Protein AF-A0A0G1K4F0-F1 (afdb_monomer_lite)

Sequence (171 aa):
MEDQVTAPFESAPARSRLIIFGFVTFFSGILVGLIVSVYLPLSFLSKITQPTVFVPPIDDQGNNFLPPEGQTMGIQINTCCSCPRLVSTTLIGQDGWVLYEKGKNYASLLPEECKMADCAPCPPPESDSFVCPSTEWVDCEPGPGTVKLECTDDFLFWAQENCSDFKGAAL

pLDDT: mean 79.91, std 16.82, range [39.69, 97.06]

Foldseek 3Di:
DDDDDDDDDDDPDPVVVVVVVVVVVVVVVVVVVVVCVVVVVVVVVVVVDPPPPCPPPCDPPRDPPCDDPQWAWKFAQADAQTDTDIDGPVCDVPNRIHHDDPPDDSLVSHDPVNNPDPHDPDDQPPCPPADADPAQEAEQPDDPDDGDPCPDPSNQVVNVVPPPSHDGYDD

Organism: NCBI:txid1618387

Structure (mmCIF, N/CA/C/O backbone):
data_AF-A0A0G1K4F0-F1
#
_entry.id   AF-A0A0G1K4F0-F1
#
loop_
_atom_site.group_PDB
_atom_site.id
_atom_site.type_symbol
_atom_site.label_atom_id
_atom_site.label_alt_id
_atom_site.label_comp_id
_atom_site.label_asym_id
_atom_site.label_entity_id
_atom_site.label_seq_id
_atom_site.pdbx_PDB_ins_code
_atom_site.Cartn_x
_atom_site.Cartn_y
_atom_site.Cartn_z
_atom_site.occupancy
_atom_site.B_iso_or_equiv
_atom_site.auth_seq_id
_atom_site.auth_comp_id
_atom_site.auth_asym_id
_atom_site.auth_atom_id
_atom_site.pdbx_PDB_model_num
ATOM 1 N N . MET A 1 1 ? 78.664 40.030 -24.620 1.00 47.59 1 MET A N 1
ATOM 2 C CA . MET A 1 1 ? 78.622 39.669 -26.052 1.00 47.59 1 MET A CA 1
ATOM 3 C C . MET A 1 1 ? 78.540 38.160 -26.079 1.00 47.59 1 MET A C 1
ATOM 5 O O . MET A 1 1 ? 79.555 37.504 -25.907 1.00 47.59 1 MET A O 1
ATOM 9 N N . GLU A 1 2 ? 77.320 37.641 -26.129 1.00 55.75 2 GLU A N 1
ATOM 10 C CA . GLU A 1 2 ? 77.023 36.210 -26.175 1.00 55.75 2 GLU A CA 1
ATOM 11 C C . GLU A 1 2 ? 76.278 35.971 -27.487 1.00 55.75 2 GLU A C 1
ATOM 13 O O . GLU A 1 2 ? 75.142 36.414 -27.658 1.00 55.75 2 GLU A O 1
ATOM 18 N N . ASP A 1 3 ? 76.973 35.352 -28.438 1.00 52.78 3 ASP A N 1
ATOM 19 C CA . ASP A 1 3 ? 76.450 34.994 -29.750 1.00 52.78 3 ASP A CA 1
ATOM 20 C C . ASP A 1 3 ? 75.536 33.767 -29.624 1.00 52.78 3 ASP A C 1
ATOM 22 O O . ASP A 1 3 ? 75.987 32.655 -29.336 1.00 52.78 3 ASP A O 1
ATOM 26 N N . GLN A 1 4 ? 74.232 33.956 -29.844 1.00 61.41 4 GLN A N 1
ATOM 27 C CA . GLN A 1 4 ? 73.286 32.851 -29.987 1.00 61.41 4 GLN A CA 1
ATOM 28 C C . GLN A 1 4 ? 73.404 32.236 -31.384 1.00 61.41 4 GLN A C 1
ATOM 30 O O . GLN A 1 4 ? 72.883 32.750 -32.376 1.00 61.41 4 GLN A O 1
ATOM 35 N N . VAL A 1 5 ? 74.066 31.082 -31.438 1.00 65.62 5 VAL A N 1
ATOM 36 C CA . VAL A 1 5 ? 74.086 30.187 -32.596 1.00 65.62 5 VAL A CA 1
ATOM 37 C C . VAL A 1 5 ? 72.686 29.599 -32.777 1.00 65.62 5 VAL A C 1
ATOM 39 O O . VAL A 1 5 ? 72.278 28.664 -32.090 1.00 65.62 5 VAL A O 1
ATOM 42 N N . THR A 1 6 ? 71.933 30.184 -33.704 1.00 65.38 6 THR A N 1
ATOM 43 C CA . THR A 1 6 ? 70.626 29.682 -34.134 1.00 65.38 6 THR A CA 1
ATOM 44 C C . THR A 1 6 ? 70.856 28.480 -35.047 1.00 65.38 6 THR A C 1
ATOM 46 O O . THR A 1 6 ? 71.308 28.632 -36.181 1.00 65.38 6 THR A O 1
ATOM 49 N N . ALA A 1 7 ? 70.594 27.273 -34.544 1.00 68.44 7 ALA A N 1
ATOM 50 C CA . ALA A 1 7 ? 70.665 26.056 -35.343 1.00 68.44 7 ALA A CA 1
ATOM 51 C C . ALA A 1 7 ? 69.524 26.016 -36.386 1.00 68.44 7 ALA A C 1
ATOM 53 O O . ALA A 1 7 ? 68.400 26.432 -36.084 1.00 68.44 7 ALA A O 1
ATOM 54 N N . PRO A 1 8 ? 69.783 25.515 -37.606 1.00 61.62 8 PRO A N 1
ATOM 55 C CA . PRO A 1 8 ? 68.781 25.423 -38.659 1.00 61.62 8 PRO A CA 1
ATOM 56 C C . PRO A 1 8 ? 67.729 24.363 -38.311 1.00 61.62 8 PRO A C 1
ATOM 58 O O . PRO A 1 8 ? 68.046 23.212 -38.018 1.00 61.62 8 PRO A O 1
ATOM 61 N N . PHE A 1 9 ? 66.459 24.763 -38.355 1.00 59.75 9 PHE A N 1
ATOM 62 C CA . PHE A 1 9 ? 65.318 23.867 -38.192 1.00 59.75 9 PHE A CA 1
ATOM 63 C C . PHE A 1 9 ? 65.223 22.946 -39.417 1.00 59.75 9 PHE A C 1
ATOM 65 O O . PHE A 1 9 ? 64.767 23.349 -40.488 1.00 59.75 9 PHE A O 1
ATOM 72 N N . GLU A 1 10 ? 65.684 21.708 -39.260 1.00 64.06 10 GLU A N 1
ATOM 73 C CA . GLU A 1 10 ? 65.611 20.665 -40.278 1.00 64.06 10 GLU A CA 1
ATOM 74 C C . GLU A 1 10 ? 64.141 20.285 -40.518 1.00 64.06 10 GLU A C 1
ATOM 76 O O . GLU A 1 10 ? 63.450 19.726 -39.661 1.00 64.06 10 GLU A O 1
ATOM 81 N N . SER A 1 11 ? 63.615 20.667 -41.682 1.00 62.09 11 SER A N 1
ATOM 82 C CA . SER A 1 11 ? 62.224 20.430 -42.052 1.00 62.09 11 SER A CA 1
ATOM 83 C C . SER A 1 11 ? 61.983 18.939 -42.299 1.00 62.09 11 SER A C 1
ATOM 85 O O . SER A 1 11 ? 62.365 18.402 -43.339 1.00 62.09 11 SER A O 1
ATOM 87 N N . ALA A 1 12 ? 61.320 18.273 -41.350 1.00 60.91 12 ALA A N 1
ATOM 88 C CA . ALA A 1 12 ? 60.957 16.864 -41.469 1.00 60.91 12 ALA A CA 1
ATOM 89 C C . ALA A 1 12 ? 60.121 16.573 -42.742 1.00 60.91 12 ALA A C 1
ATOM 91 O O . ALA A 1 12 ? 59.247 17.369 -43.109 1.00 60.91 12 ALA A O 1
ATOM 92 N N . PRO A 1 13 ? 60.336 15.414 -43.395 1.00 60.69 13 PRO A N 1
ATOM 93 C CA . PRO A 1 13 ? 59.737 15.077 -44.683 1.00 60.69 13 PRO A CA 1
ATOM 94 C C . PRO A 1 13 ? 58.204 15.004 -44.612 1.00 60.69 13 PRO A C 1
ATOM 96 O O . PRO A 1 13 ? 57.627 14.332 -43.753 1.00 60.69 13 PRO A O 1
ATOM 99 N N . ALA A 1 14 ? 57.535 15.656 -45.572 1.00 60.44 14 ALA A N 1
ATOM 100 C CA . ALA A 1 14 ? 56.077 15.825 -45.650 1.00 60.44 14 ALA A CA 1
ATOM 101 C C . ALA A 1 14 ? 55.264 14.514 -45.557 1.00 60.44 14 ALA A C 1
ATOM 103 O O . ALA A 1 14 ? 54.108 14.524 -45.136 1.00 60.44 14 ALA A O 1
ATOM 104 N N . ARG A 1 15 ? 55.878 13.370 -45.880 1.00 63.16 15 ARG A N 1
ATOM 105 C CA . ARG A 1 15 ? 55.254 12.040 -45.824 1.00 63.16 15 ARG A CA 1
ATOM 106 C C . ARG A 1 15 ? 54.978 11.554 -44.394 1.00 63.16 15 ARG A C 1
ATOM 108 O O . ARG A 1 15 ? 54.030 10.806 -44.188 1.00 63.16 15 ARG A O 1
ATOM 115 N N . SER A 1 16 ? 55.756 12.013 -43.410 1.00 65.56 16 SER A N 1
ATOM 116 C CA . SER A 1 16 ? 55.589 11.629 -41.999 1.00 65.56 16 SER A CA 1
ATOM 117 C C . SER A 1 16 ? 54.358 12.287 -41.356 1.00 65.56 16 SER A C 1
ATOM 119 O O . SER A 1 16 ? 53.673 11.687 -40.530 1.00 65.56 16 SER A O 1
ATOM 121 N N . ARG A 1 17 ? 53.994 13.497 -41.806 1.00 68.31 17 ARG A N 1
ATOM 122 C CA . ARG A 1 17 ? 52.860 14.253 -41.250 1.00 68.31 17 ARG A CA 1
ATOM 123 C C . ARG A 1 17 ? 51.514 13.572 -41.509 1.00 68.31 17 ARG A C 1
ATOM 125 O O . ARG A 1 17 ? 50.679 13.537 -40.615 1.00 68.31 17 ARG A O 1
ATOM 132 N N . LEU A 1 18 ? 51.323 12.975 -42.688 1.00 73.06 18 LEU A N 1
ATOM 133 C CA . LEU A 1 18 ? 50.083 12.265 -43.038 1.00 73.06 18 LEU A CA 1
ATOM 134 C C . LEU A 1 18 ? 49.829 11.038 -42.152 1.00 73.06 18 LEU A C 1
ATOM 136 O O . LEU A 1 18 ? 48.690 10.782 -41.773 1.00 73.06 18 LEU A O 1
ATOM 140 N N . ILE A 1 19 ? 50.888 10.315 -41.780 1.00 78.69 19 ILE A N 1
ATOM 141 C CA . ILE A 1 19 ? 50.781 9.134 -40.914 1.00 78.69 19 ILE A CA 1
ATOM 142 C C . ILE A 1 19 ? 50.350 9.561 -39.506 1.00 78.69 19 ILE A C 1
ATOM 144 O O . ILE A 1 19 ? 49.430 8.976 -38.938 1.00 78.69 19 ILE A O 1
ATOM 148 N N . ILE A 1 20 ? 50.945 10.633 -38.975 1.00 81.62 20 ILE A N 1
ATOM 149 C CA . ILE A 1 20 ? 50.612 11.159 -37.645 1.00 81.62 20 ILE A CA 1
ATOM 150 C C . ILE A 1 20 ? 49.152 11.635 -37.591 1.00 81.62 20 ILE A C 1
ATOM 152 O O . ILE A 1 20 ? 48.438 11.280 -36.655 1.00 81.62 20 ILE A O 1
ATOM 156 N N . PHE A 1 21 ? 48.666 12.361 -38.605 1.00 83.19 21 PHE A N 1
ATOM 157 C CA . PHE A 1 21 ? 47.259 12.787 -38.651 1.00 83.19 21 PHE A CA 1
ATOM 158 C C . PHE A 1 21 ? 46.280 11.602 -38.716 1.00 83.19 21 PHE A C 1
ATOM 160 O O . PHE A 1 21 ? 45.229 11.639 -38.071 1.00 83.19 21 PHE A O 1
ATOM 167 N N . GLY A 1 22 ? 46.636 10.528 -39.430 1.00 86.00 22 GLY A N 1
ATOM 168 C CA . GLY A 1 22 ? 45.847 9.292 -39.457 1.00 86.00 22 GLY A CA 1
ATOM 169 C C . GLY A 1 22 ? 45.742 8.626 -38.081 1.00 86.00 22 GLY A C 1
ATOM 170 O O . GLY A 1 22 ? 44.649 8.268 -37.649 1.00 86.00 22 GLY A O 1
ATOM 171 N N . PHE A 1 23 ? 46.850 8.531 -37.343 1.00 89.06 23 PHE A N 1
ATOM 172 C CA . PHE A 1 23 ? 46.827 7.970 -35.988 1.00 89.06 23 PHE A CA 1
ATOM 173 C C . PHE A 1 23 ? 46.037 8.840 -35.008 1.00 89.06 23 PHE A C 1
ATOM 175 O O . PHE A 1 23 ? 45.221 8.315 -34.253 1.00 89.06 23 PHE A O 1
ATOM 182 N N . VAL A 1 24 ? 46.224 10.162 -35.034 1.00 92.06 24 VAL A N 1
ATOM 183 C CA . VAL A 1 24 ? 45.517 11.080 -34.122 1.00 92.06 24 VAL A CA 1
ATOM 184 C C . VAL A 1 24 ? 44.000 11.003 -34.322 1.00 92.06 24 VAL A C 1
ATOM 186 O O . VAL A 1 24 ? 43.255 10.922 -33.346 1.00 92.06 24 VAL A O 1
ATOM 189 N N . THR A 1 25 ? 43.534 10.972 -35.572 1.00 90.62 25 THR A N 1
ATOM 190 C CA . THR A 1 25 ? 42.097 10.861 -35.876 1.00 90.62 25 THR A CA 1
ATOM 191 C C . THR A 1 25 ? 41.522 9.502 -35.473 1.00 90.62 25 THR A C 1
ATOM 193 O O . THR A 1 25 ? 40.445 9.450 -34.880 1.00 90.62 25 THR A O 1
ATOM 196 N N . PHE A 1 26 ? 42.261 8.412 -35.699 1.00 93.81 26 PHE A N 1
ATOM 197 C CA . PHE A 1 26 ? 41.851 7.066 -35.293 1.00 93.81 26 PHE A CA 1
ATOM 198 C C . PHE A 1 26 ? 41.724 6.924 -33.768 1.00 93.81 26 PHE A C 1
ATOM 200 O O . PHE A 1 26 ? 40.684 6.491 -33.268 1.00 93.81 26 PHE A O 1
ATOM 207 N N . PHE A 1 27 ? 42.742 7.348 -33.010 1.00 93.88 27 PHE A N 1
ATOM 208 C CA . PHE A 1 27 ? 42.706 7.280 -31.546 1.00 93.88 27 PHE A CA 1
ATOM 209 C C . PHE A 1 27 ? 41.653 8.216 -30.940 1.00 93.88 27 PHE A C 1
ATOM 211 O O . PHE A 1 27 ? 41.010 7.848 -29.957 1.00 93.88 27 PHE A O 1
ATOM 218 N N . SER A 1 28 ? 41.420 9.387 -31.543 1.00 94.06 28 SER A N 1
ATOM 219 C CA . SER A 1 28 ? 40.343 10.290 -31.125 1.00 94.06 28 SER A CA 1
ATOM 220 C C . SER A 1 28 ? 38.961 9.644 -31.285 1.00 94.06 28 SER A C 1
ATOM 222 O O . SER A 1 28 ? 38.155 9.703 -30.356 1.00 94.06 28 SER A O 1
ATOM 224 N N . GLY A 1 29 ? 38.705 8.958 -32.406 1.00 95.44 29 GLY A N 1
ATOM 225 C CA . GLY A 1 29 ? 37.446 8.241 -32.628 1.00 95.44 29 GLY A CA 1
ATOM 226 C C . GLY A 1 29 ? 37.208 7.117 -31.616 1.00 95.44 29 GLY A C 1
ATOM 227 O O . GLY A 1 29 ? 36.113 7.007 -31.063 1.00 95.44 29 GLY A O 1
ATOM 228 N N . ILE A 1 30 ? 38.244 6.327 -31.311 1.00 95.75 30 ILE A N 1
ATOM 229 C CA . ILE A 1 30 ? 38.164 5.261 -30.298 1.00 95.75 30 ILE A CA 1
ATOM 230 C C . ILE A 1 30 ? 37.849 5.841 -28.917 1.00 95.75 30 ILE A C 1
ATOM 232 O O . ILE A 1 30 ? 36.982 5.316 -28.219 1.00 95.75 30 ILE A O 1
ATOM 236 N N . LEU A 1 31 ? 38.510 6.934 -28.527 1.00 95.94 31 LEU A N 1
ATOM 237 C CA . LEU A 1 31 ? 38.294 7.559 -27.223 1.00 95.94 31 LEU A CA 1
ATOM 238 C C . LEU A 1 31 ? 36.846 8.045 -27.058 1.00 95.94 31 LEU A C 1
ATOM 240 O O . LEU A 1 31 ? 36.224 7.769 -26.033 1.00 95.94 31 LEU A O 1
ATOM 244 N N . VAL A 1 32 ? 36.288 8.713 -28.074 1.00 95.56 32 VAL A N 1
ATOM 245 C CA . VAL A 1 32 ? 34.886 9.165 -28.051 1.00 95.56 32 VAL A CA 1
ATOM 246 C C . VAL A 1 32 ? 33.930 7.971 -27.983 1.00 95.56 32 VAL A C 1
ATOM 248 O O . VAL A 1 32 ? 32.993 7.987 -27.186 1.00 95.56 32 VAL A O 1
ATOM 251 N N . GLY A 1 33 ? 34.191 6.911 -28.755 1.00 95.12 33 GLY A N 1
ATOM 252 C CA . GLY A 1 33 ? 33.395 5.683 -28.719 1.00 95.12 33 GLY A CA 1
ATOM 253 C C . GLY A 1 33 ? 33.376 5.020 -27.339 1.00 95.12 33 GLY A C 1
ATOM 254 O O . GLY A 1 33 ? 32.311 4.627 -26.863 1.00 95.12 33 GLY A O 1
ATOM 255 N N . LEU A 1 34 ? 34.526 4.958 -26.659 1.00 95.25 34 LEU A N 1
ATOM 256 C CA . LEU A 1 34 ? 34.624 4.414 -25.300 1.00 95.25 34 LEU A CA 1
ATOM 257 C C . LEU A 1 34 ? 33.869 5.270 -24.278 1.00 95.25 34 LEU A C 1
ATOM 259 O O . LEU A 1 34 ? 33.143 4.718 -23.454 1.00 95.25 34 LEU A O 1
ATOM 263 N N . ILE A 1 35 ? 33.981 6.601 -24.354 1.00 93.00 35 ILE A N 1
ATOM 264 C CA . ILE A 1 35 ? 33.227 7.509 -23.476 1.00 93.00 35 ILE A CA 1
ATOM 265 C C . ILE A 1 35 ? 31.724 7.265 -23.650 1.00 93.00 35 ILE A C 1
ATOM 267 O O . ILE A 1 35 ? 31.026 7.030 -22.667 1.00 93.00 35 ILE A O 1
ATOM 271 N N . VAL A 1 36 ? 31.225 7.236 -24.887 1.00 93.56 36 VAL A N 1
ATOM 272 C CA . VAL A 1 36 ? 29.799 6.997 -25.166 1.00 93.56 36 VAL A CA 1
ATOM 273 C C . VAL A 1 36 ? 29.356 5.613 -24.673 1.00 93.56 36 VAL A C 1
ATOM 275 O O . VAL A 1 36 ? 28.326 5.506 -24.005 1.00 93.56 36 VAL A O 1
ATOM 278 N N . SER A 1 37 ? 30.153 4.570 -24.929 1.00 91.75 37 SER A N 1
ATOM 279 C CA . SER A 1 37 ? 29.845 3.193 -24.521 1.00 91.75 37 SER A CA 1
ATOM 280 C C . SER A 1 37 ? 29.799 3.002 -23.003 1.00 91.75 37 SER A C 1
ATOM 282 O O . SER A 1 37 ? 29.063 2.135 -22.537 1.00 91.75 37 SER A O 1
ATOM 284 N N . VAL A 1 38 ? 30.574 3.771 -22.234 1.00 91.75 38 VAL A N 1
ATOM 285 C CA . VAL A 1 38 ? 30.584 3.706 -20.762 1.00 91.75 38 VAL A CA 1
ATOM 286 C C . VAL A 1 38 ? 29.492 4.596 -20.158 1.00 91.75 38 VAL A C 1
ATOM 288 O O . VAL A 1 38 ? 28.825 4.191 -19.206 1.00 91.75 38 VAL A O 1
ATOM 291 N N . TYR A 1 39 ? 29.249 5.783 -20.720 1.00 87.06 39 TYR A N 1
ATOM 292 C CA . TYR A 1 39 ? 28.273 6.732 -20.171 1.00 87.06 39 TYR A CA 1
ATOM 293 C C . TYR A 1 39 ? 26.811 6.325 -20.402 1.00 87.06 39 TYR A C 1
ATOM 295 O O . TYR A 1 39 ? 25.979 6.550 -19.522 1.00 87.06 39 TYR A O 1
ATOM 303 N N . LEU A 1 40 ? 26.480 5.702 -21.540 1.00 81.56 40 LEU A N 1
ATOM 304 C CA . LEU A 1 40 ? 25.120 5.218 -21.825 1.00 81.56 40 LEU A CA 1
ATOM 305 C C . LEU A 1 40 ? 24.572 4.277 -20.732 1.00 81.56 40 LEU A C 1
ATOM 307 O O . LEU A 1 40 ? 23.517 4.588 -20.175 1.00 81.56 40 LEU A O 1
ATOM 311 N N . PRO A 1 41 ? 25.263 3.185 -20.348 1.00 77.56 41 PRO A N 1
ATOM 312 C CA . PRO A 1 41 ? 24.772 2.296 -19.297 1.00 77.56 41 PRO A CA 1
ATOM 313 C C . PRO A 1 41 ? 24.769 2.953 -17.908 1.00 77.56 41 PRO A C 1
ATOM 315 O O . PRO A 1 41 ? 23.835 2.728 -17.141 1.00 77.56 41 PRO A O 1
ATOM 318 N N . LEU A 1 42 ? 25.737 3.823 -17.588 1.00 75.44 42 LEU A N 1
ATOM 319 C CA . LEU A 1 42 ? 25.759 4.558 -16.311 1.00 75.44 42 LEU A CA 1
ATOM 320 C C . LEU A 1 42 ? 24.552 5.496 -16.153 1.00 75.44 42 LEU A C 1
ATOM 322 O O . LEU A 1 42 ? 23.968 5.570 -15.073 1.00 75.44 42 LEU A O 1
ATOM 326 N N . SER A 1 43 ? 24.134 6.161 -17.234 1.00 73.75 43 SER A N 1
ATOM 327 C CA . SER A 1 43 ? 22.934 7.012 -17.233 1.00 73.75 43 SER A CA 1
ATOM 328 C C . SER A 1 43 ? 21.632 6.220 -17.069 1.00 73.75 43 SER A C 1
ATOM 330 O O . SER A 1 43 ? 20.635 6.740 -16.567 1.00 73.75 43 SER A O 1
ATOM 332 N N . PHE A 1 44 ? 21.641 4.944 -17.463 1.00 67.44 44 PHE A N 1
ATOM 333 C CA . PHE A 1 44 ? 20.514 4.042 -17.262 1.00 67.44 44 PHE A CA 1
ATOM 334 C C . PHE A 1 44 ? 20.450 3.555 -15.809 1.00 67.44 44 PHE A C 1
ATOM 336 O O . PHE A 1 44 ? 19.370 3.493 -15.227 1.00 67.44 44 PHE A O 1
ATOM 343 N N . LEU A 1 45 ? 21.606 3.298 -15.189 1.00 63.38 45 LEU A N 1
ATOM 344 C CA . LEU A 1 45 ? 21.684 2.891 -13.784 1.00 63.38 45 LEU A CA 1
ATOM 345 C C . LEU A 1 45 ? 21.240 4.003 -12.825 1.00 63.38 45 LEU A C 1
ATOM 347 O O . LEU A 1 45 ? 20.558 3.707 -11.848 1.00 63.38 45 LEU A O 1
ATOM 351 N N . SER A 1 46 ? 21.517 5.278 -13.123 1.00 60.53 46 SER A N 1
ATOM 352 C CA . SER A 1 46 ? 21.082 6.390 -12.260 1.00 60.53 46 SER A CA 1
ATOM 353 C C . SER A 1 46 ? 19.562 6.578 -12.200 1.00 60.53 46 SER A C 1
ATOM 355 O O . SER A 1 46 ? 19.070 7.248 -11.297 1.00 60.53 46 SER A O 1
ATOM 357 N N . LYS A 1 47 ? 18.802 6.016 -13.151 1.00 58.94 47 LYS A N 1
ATOM 358 C CA . LYS A 1 47 ? 17.331 6.020 -13.102 1.00 58.94 47 LYS A CA 1
ATOM 359 C C . LYS A 1 47 ? 16.751 4.900 -12.240 1.00 58.94 47 LYS A C 1
ATOM 361 O O . LYS A 1 47 ? 15.593 4.994 -11.857 1.00 58.94 47 LYS A O 1
ATOM 366 N N . ILE A 1 48 ? 17.526 3.859 -11.942 1.00 57.25 48 ILE A N 1
ATOM 367 C CA . ILE A 1 48 ? 17.048 2.682 -11.201 1.00 57.25 48 ILE A CA 1
ATOM 368 C C . ILE A 1 48 ? 17.281 2.851 -9.689 1.00 57.25 48 ILE A C 1
ATOM 370 O O . ILE A 1 48 ? 16.565 2.267 -8.884 1.00 57.25 48 ILE A O 1
ATOM 374 N N . THR A 1 49 ? 18.211 3.716 -9.282 1.00 46.25 49 THR A N 1
ATOM 375 C CA . THR A 1 49 ? 18.495 4.048 -7.878 1.00 46.25 49 THR A CA 1
ATOM 376 C C . THR A 1 49 ? 18.059 5.470 -7.530 1.00 46.25 49 THR A C 1
ATOM 378 O O . THR A 1 49 ? 18.863 6.303 -7.119 1.00 46.25 49 THR A O 1
ATOM 381 N N . GLN A 1 50 ? 16.763 5.768 -7.633 1.00 49.62 50 GLN A N 1
ATOM 382 C CA . GLN A 1 50 ? 16.207 6.702 -6.655 1.00 49.62 50 GLN A CA 1
ATOM 383 C C . GLN A 1 50 ? 15.983 5.896 -5.375 1.00 49.62 50 GLN A C 1
ATOM 385 O O . GLN A 1 50 ? 15.123 5.015 -5.383 1.00 49.62 50 GLN A O 1
ATOM 390 N N . PRO A 1 51 ? 16.744 6.130 -4.287 1.00 46.72 51 PRO A N 1
ATOM 391 C CA . PRO A 1 51 ? 16.318 5.647 -2.990 1.00 46.72 51 PRO A CA 1
ATOM 392 C C . PRO A 1 51 ? 14.970 6.311 -2.741 1.00 46.72 51 PRO A C 1
ATOM 394 O O . PRO A 1 51 ? 14.892 7.521 -2.522 1.00 46.72 51 PRO A O 1
ATOM 397 N N . THR A 1 52 ? 13.895 5.539 -2.852 1.00 44.94 52 THR A N 1
ATOM 398 C CA . THR A 1 52 ? 12.617 5.917 -2.274 1.00 44.94 52 THR A CA 1
ATOM 399 C C . THR A 1 52 ? 12.890 6.038 -0.788 1.00 44.94 52 THR A C 1
ATOM 401 O O . THR A 1 52 ? 12.933 5.042 -0.068 1.00 44.94 52 THR A O 1
ATOM 404 N N . VAL A 1 53 ? 13.191 7.261 -0.351 1.00 41.72 53 VAL A N 1
ATOM 405 C CA . VAL A 1 53 ? 13.128 7.629 1.052 1.00 41.72 53 VAL A CA 1
ATOM 406 C C . VAL A 1 53 ? 11.706 7.278 1.444 1.00 41.72 53 VAL A C 1
ATOM 408 O O . VAL A 1 53 ? 10.759 7.897 0.964 1.00 41.72 53 VAL A O 1
ATOM 411 N N . PHE A 1 54 ? 11.576 6.193 2.201 1.00 41.62 54 PHE A N 1
ATOM 412 C CA . PHE A 1 54 ? 10.324 5.760 2.785 1.00 41.62 54 PHE A CA 1
ATOM 413 C C . PHE A 1 54 ? 9.932 6.858 3.765 1.00 41.62 54 PHE A C 1
ATOM 415 O O . PHE A 1 54 ? 10.373 6.880 4.912 1.00 41.62 54 PHE A O 1
ATOM 422 N N . VAL A 1 55 ? 9.200 7.846 3.265 1.00 39.69 55 VAL A N 1
ATOM 423 C CA . VAL A 1 55 ? 8.422 8.727 4.114 1.00 39.69 55 VAL A CA 1
ATOM 424 C C . VAL A 1 55 ? 7.212 7.871 4.465 1.00 39.69 55 VAL A C 1
ATOM 426 O O . VAL A 1 55 ? 6.439 7.563 3.554 1.00 39.69 55 VAL A O 1
ATOM 429 N N . PRO A 1 56 ? 7.090 7.374 5.712 1.00 47.94 56 PRO A N 1
ATOM 430 C CA . PRO A 1 56 ? 5.876 6.675 6.103 1.00 47.94 56 PRO A CA 1
ATOM 431 C C . PRO A 1 56 ? 4.694 7.594 5.771 1.00 47.94 56 PRO A C 1
ATOM 433 O O . PRO A 1 56 ? 4.830 8.808 5.950 1.00 47.94 56 PRO A O 1
ATOM 436 N N . PRO A 1 57 ? 3.581 7.066 5.237 1.00 42.28 57 PRO A N 1
ATOM 437 C CA . PRO A 1 57 ? 2.403 7.877 4.988 1.00 42.28 57 PRO A CA 1
ATOM 438 C C . PRO A 1 57 ? 2.015 8.549 6.305 1.00 42.28 57 PRO A C 1
ATOM 440 O O . PRO A 1 57 ? 1.618 7.891 7.264 1.00 42.28 57 PRO A O 1
ATOM 443 N N . ILE A 1 58 ? 2.232 9.862 6.363 1.00 41.94 58 ILE A N 1
ATOM 444 C CA . ILE A 1 58 ? 1.722 10.708 7.428 1.00 41.94 58 ILE A CA 1
ATOM 445 C C . ILE A 1 58 ? 0.242 10.816 7.093 1.00 41.94 58 ILE A C 1
ATOM 447 O O . ILE A 1 58 ? -0.120 11.474 6.120 1.00 41.94 58 ILE A O 1
ATOM 451 N N . ASP A 1 59 ? -0.584 10.072 7.825 1.00 44.41 59 ASP A N 1
ATOM 452 C CA . ASP A 1 59 ? -2.022 10.310 7.848 1.00 44.41 59 ASP A CA 1
ATOM 453 C C . ASP A 1 59 ? -2.270 11.799 8.144 1.00 44.41 59 ASP A C 1
ATOM 455 O O . ASP A 1 59 ? -1.467 12.433 8.838 1.00 44.41 59 ASP A O 1
ATOM 459 N N . ASP A 1 60 ? -3.363 12.368 7.641 1.00 49.22 60 ASP A N 1
ATOM 460 C CA . ASP A 1 60 ? -3.688 13.797 7.758 1.00 49.22 60 ASP A CA 1
ATOM 461 C C . ASP A 1 60 ? -3.782 14.274 9.235 1.00 49.22 60 ASP A C 1
ATOM 463 O O . ASP A 1 60 ? -3.876 15.473 9.502 1.00 49.22 60 ASP A O 1
ATOM 467 N N . GLN A 1 61 ? -3.695 13.350 10.204 1.00 47.91 61 GLN A N 1
ATOM 468 C CA . GLN A 1 61 ? -3.644 13.577 11.653 1.00 47.91 61 GLN A CA 1
ATOM 469 C C . GLN A 1 61 ? -2.250 13.496 12.313 1.00 47.91 61 GLN A C 1
ATOM 471 O O . GLN A 1 61 ? -2.144 13.734 13.514 1.00 47.91 61 GLN A O 1
ATOM 476 N N . GLY A 1 62 ? -1.162 13.190 11.597 1.00 45.56 62 GLY A N 1
ATOM 477 C CA . GLY A 1 62 ? 0.197 13.259 12.165 1.00 45.56 62 GLY A CA 1
ATOM 478 C C . GLY A 1 62 ? 0.554 12.194 13.216 1.00 45.56 62 GLY A C 1
ATOM 479 O O . GLY A 1 62 ? 1.577 12.330 13.889 1.00 45.56 62 GLY A O 1
ATOM 480 N N . ASN A 1 63 ? -0.235 11.124 13.342 1.00 45.25 63 ASN A N 1
ATOM 481 C CA . ASN A 1 63 ? 0.030 10.032 14.276 1.00 45.25 63 ASN A CA 1
ATOM 482 C C . ASN A 1 63 ? 0.632 8.827 13.542 1.00 45.25 63 ASN A C 1
ATOM 484 O O . ASN A 1 63 ? 0.091 8.337 12.554 1.00 45.25 63 ASN A O 1
ATOM 488 N N . ASN A 1 64 ? 1.779 8.343 14.028 1.00 40.03 64 ASN A N 1
ATOM 489 C CA . ASN A 1 64 ? 2.430 7.148 13.497 1.00 40.03 64 ASN A CA 1
ATOM 490 C C . ASN A 1 64 ? 1.562 5.926 13.815 1.00 40.03 64 ASN A C 1
ATOM 492 O O . ASN A 1 64 ? 1.641 5.372 14.912 1.00 40.03 64 ASN A O 1
ATOM 496 N N . PHE A 1 65 ? 0.747 5.506 12.850 1.00 48.28 65 PHE A N 1
ATOM 497 C CA . PHE A 1 65 ? 0.118 4.193 12.829 1.00 48.28 65 PHE A CA 1
ATOM 498 C C . PHE A 1 65 ? 1.253 3.163 12.797 1.00 48.28 65 PHE A C 1
ATOM 500 O O . PHE A 1 65 ? 1.812 2.869 11.742 1.00 48.28 65 PHE A O 1
ATOM 507 N N . LEU A 1 66 ? 1.691 2.699 13.967 1.00 51.56 66 LEU A N 1
ATOM 508 C CA . LEU A 1 66 ? 2.637 1.599 14.076 1.00 51.56 66 LEU A CA 1
ATOM 509 C C . LEU A 1 66 ? 1.803 0.316 14.140 1.00 51.56 66 LEU A C 1
ATOM 511 O O . LEU A 1 66 ? 1.301 -0.020 15.214 1.00 51.56 66 LEU A O 1
ATOM 515 N N . PRO A 1 67 ? 1.594 -0.380 13.005 1.00 58.38 67 PRO A N 1
ATOM 516 C CA . PRO A 1 67 ? 1.065 -1.739 13.018 1.00 58.38 67 PRO A CA 1
ATOM 517 C C . PRO A 1 67 ? 1.863 -2.618 13.998 1.00 58.38 67 PRO A C 1
ATOM 519 O O . PRO A 1 67 ? 3.024 -2.306 14.289 1.00 58.38 67 PRO A O 1
ATOM 522 N N . PRO A 1 68 ? 1.270 -3.722 14.498 1.00 60.56 68 PRO A N 1
ATOM 523 C CA . PRO A 1 68 ? 1.970 -4.678 15.356 1.00 60.56 68 PRO A CA 1
ATOM 524 C C . PRO A 1 68 ? 3.341 -4.995 14.755 1.00 60.56 68 PRO A C 1
ATOM 526 O O . PRO A 1 68 ? 3.440 -5.211 13.544 1.00 60.56 68 PRO A O 1
ATOM 529 N N . GLU A 1 69 ? 4.393 -4.928 15.580 1.00 68.88 69 GLU A N 1
ATOM 530 C CA . GLU A 1 69 ? 5.770 -4.827 15.087 1.00 68.88 69 GLU A CA 1
ATOM 531 C C . GLU A 1 69 ? 6.063 -5.843 13.974 1.00 68.88 69 GLU A C 1
ATOM 533 O O . GLU A 1 69 ? 5.928 -7.055 14.148 1.00 68.88 69 GLU A O 1
ATOM 538 N N . GLY A 1 70 ? 6.442 -5.331 12.800 1.00 79.81 70 GLY A N 1
ATOM 539 C CA . GLY A 1 70 ? 6.757 -6.152 11.630 1.00 79.81 70 GLY A CA 1
ATOM 540 C C . GLY A 1 70 ? 5.590 -6.449 10.682 1.00 79.81 70 GLY A C 1
ATOM 541 O O . GLY A 1 70 ? 5.771 -7.250 9.762 1.00 79.81 70 GLY A O 1
ATOM 542 N N . GLN A 1 71 ? 4.426 -5.815 10.843 1.00 84.38 71 GLN A N 1
ATOM 543 C CA . GLN A 1 71 ? 3.358 -5.802 9.833 1.00 84.38 71 GLN A CA 1
ATOM 544 C C . GLN A 1 71 ? 3.233 -4.429 9.167 1.00 84.38 71 GLN A C 1
ATOM 546 O O . GLN A 1 71 ? 3.715 -3.431 9.685 1.00 84.38 71 GLN A O 1
ATOM 551 N N . THR A 1 72 ? 2.646 -4.366 7.978 1.00 88.12 72 THR A N 1
ATOM 552 C CA . THR A 1 72 ? 2.322 -3.120 7.276 1.00 88.12 72 THR A CA 1
ATOM 553 C C . THR A 1 72 ? 1.193 -3.365 6.281 1.00 88.12 72 THR A C 1
ATOM 55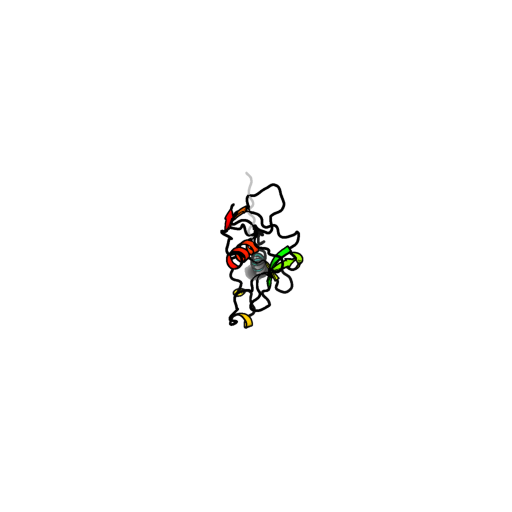5 O O . THR A 1 72 ? 0.926 -4.510 5.910 1.00 88.12 72 THR A O 1
ATOM 558 N N . MET A 1 73 ? 0.513 -2.303 5.854 1.00 87.69 73 MET A N 1
ATOM 559 C CA . MET A 1 73 ? -0.518 -2.407 4.826 1.00 87.69 73 MET A CA 1
ATOM 560 C C . MET A 1 73 ? 0.130 -2.645 3.464 1.00 87.69 73 MET A C 1
ATOM 562 O O . MET A 1 73 ? 0.906 -1.828 2.966 1.00 87.69 73 MET A O 1
ATOM 566 N N . GLY A 1 74 ? -0.194 -3.781 2.859 1.00 94.12 74 GLY A N 1
ATOM 567 C CA . GLY A 1 74 ? 0.261 -4.159 1.531 1.00 94.12 74 GLY A CA 1
ATOM 568 C C . GLY A 1 74 ? -0.904 -4.378 0.577 1.00 94.12 74 GLY A C 1
ATOM 569 O O . GLY A 1 74 ? -2.021 -4.685 0.991 1.00 94.12 74 GLY A O 1
ATOM 570 N N . ILE A 1 75 ? -0.627 -4.258 -0.716 1.00 95.44 75 ILE A N 1
ATOM 571 C CA . ILE A 1 75 ? -1.538 -4.632 -1.799 1.00 95.44 75 ILE A CA 1
ATOM 572 C C . ILE A 1 75 ? -0.804 -5.554 -2.772 1.00 95.44 75 ILE A C 1
ATOM 574 O O . ILE A 1 75 ? 0.391 -5.382 -3.027 1.00 95.44 75 ILE A O 1
ATOM 578 N N . GLN A 1 76 ? -1.506 -6.554 -3.297 1.00 96.88 76 GLN A N 1
ATOM 579 C CA . GLN A 1 76 ? -0.935 -7.523 -4.217 1.00 96.88 76 GLN A CA 1
ATOM 580 C C . GLN A 1 76 ? -1.181 -7.097 -5.667 1.00 96.88 76 GLN A C 1
ATOM 582 O O . GLN A 1 76 ? -2.315 -7.085 -6.134 1.00 96.88 76 GLN A O 1
ATOM 587 N N . ILE A 1 77 ? -0.122 -6.752 -6.396 1.00 96.06 77 ILE A N 1
ATOM 588 C CA . ILE A 1 77 ? -0.221 -6.241 -7.773 1.00 96.06 77 ILE A CA 1
ATOM 589 C C . ILE A 1 77 ? -0.201 -7.335 -8.843 1.00 96.06 77 ILE A C 1
ATOM 591 O O . ILE A 1 77 ? -0.529 -7.050 -9.984 1.00 96.06 77 ILE A O 1
ATOM 595 N N . ASN A 1 78 ? 0.154 -8.580 -8.517 1.00 95.06 78 ASN A N 1
ATOM 596 C CA . ASN A 1 78 ? 0.108 -9.700 -9.472 1.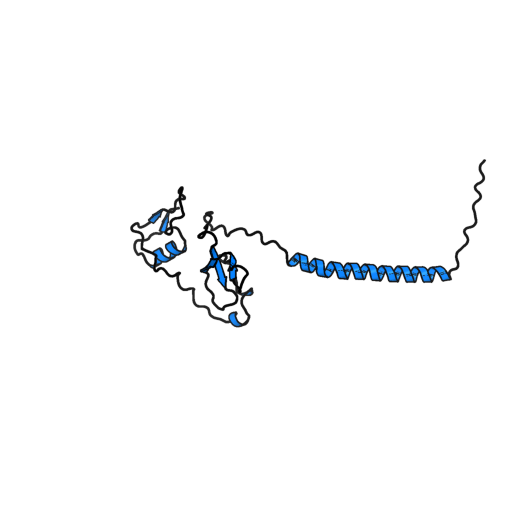00 95.06 78 A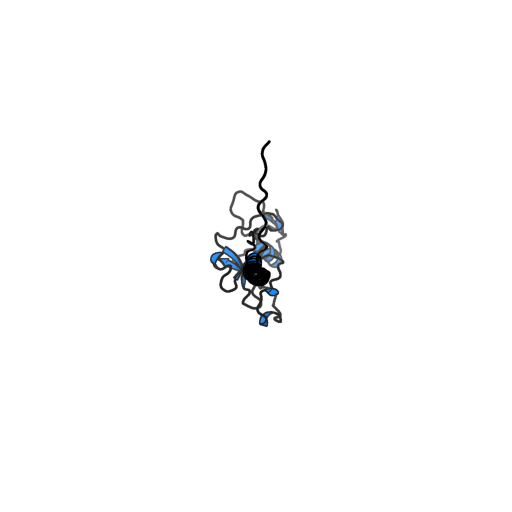SN A CA 1
ATOM 597 C C . ASN A 1 78 ? -1.264 -10.393 -9.545 1.00 95.06 78 ASN A C 1
ATOM 599 O O . ASN A 1 78 ? -1.429 -11.323 -10.332 1.00 95.06 78 ASN A O 1
ATOM 603 N N . THR A 1 79 ? -2.240 -9.935 -8.761 1.00 94.75 79 THR A N 1
ATOM 604 C CA . THR A 1 79 ? -3.606 -10.464 -8.744 1.00 94.75 79 THR A CA 1
ATOM 605 C C . THR A 1 79 ? -4.571 -9.345 -9.113 1.00 94.75 79 THR A C 1
ATOM 607 O O . THR A 1 79 ? -4.488 -8.240 -8.573 1.00 94.75 79 THR A O 1
ATOM 610 N N . CYS A 1 80 ? -5.511 -9.614 -10.019 1.00 94.06 80 CYS A N 1
ATOM 611 C CA . CYS A 1 80 ? -6.548 -8.639 -10.343 1.00 94.06 80 CYS A CA 1
ATOM 612 C C . CYS A 1 80 ? -7.438 -8.397 -9.117 1.00 94.06 80 CYS A C 1
ATOM 614 O O . CYS A 1 80 ? -7.814 -9.344 -8.428 1.00 94.06 80 CYS A O 1
ATOM 616 N N . CYS A 1 81 ? -7.803 -7.139 -8.868 1.00 91.69 81 CYS A N 1
ATOM 617 C CA . CYS A 1 81 ? -8.722 -6.760 -7.791 1.00 91.69 81 CYS A CA 1
ATOM 618 C C . CYS A 1 81 ? -8.255 -7.145 -6.375 1.00 91.69 81 CYS A C 1
ATOM 620 O O . CYS A 1 81 ? -9.077 -7.442 -5.510 1.00 91.69 81 CYS A O 1
ATOM 622 N N . SER A 1 82 ? -6.941 -7.136 -6.113 1.00 94.00 82 SER A N 1
ATOM 623 C CA . SER A 1 82 ? -6.449 -7.283 -4.741 1.00 94.00 82 SER A CA 1
ATOM 624 C C . SER A 1 82 ? -6.872 -6.098 -3.884 1.00 94.00 82 SER A C 1
ATOM 626 O O . SER A 1 82 ? -6.660 -4.943 -4.248 1.00 94.00 82 SER A O 1
ATOM 628 N N . CYS A 1 83 ? -7.358 -6.401 -2.687 1.00 91.75 83 CYS A N 1
ATOM 629 C CA . CYS A 1 83 ? -7.625 -5.407 -1.661 1.00 91.75 83 CYS A CA 1
ATOM 630 C C . CYS A 1 83 ? -6.404 -5.168 -0.766 1.00 91.75 83 CYS A C 1
ATOM 632 O O . CYS A 1 83 ? -5.574 -6.075 -0.622 1.00 91.75 83 CYS A O 1
ATOM 634 N N . PRO A 1 84 ? -6.271 -3.965 -0.176 1.00 92.19 84 PRO A N 1
ATOM 635 C CA . PRO A 1 84 ? -5.269 -3.700 0.849 1.00 92.19 84 PRO A CA 1
ATOM 636 C C . PRO A 1 84 ? -5.467 -4.625 2.051 1.00 92.19 84 PRO A C 1
ATOM 638 O O . PRO A 1 84 ? -6.596 -4.833 2.493 1.00 92.19 84 PRO A O 1
ATOM 641 N N . ARG A 1 85 ? -4.379 -5.178 2.589 1.00 90.69 85 ARG A N 1
ATOM 642 C CA . ARG A 1 85 ? -4.417 -6.016 3.794 1.00 90.69 85 ARG A CA 1
ATOM 643 C C . ARG A 1 85 ? -3.137 -5.888 4.612 1.00 90.69 85 ARG A C 1
ATOM 645 O O . ARG A 1 85 ? -2.073 -5.593 4.064 1.00 90.69 85 ARG A O 1
ATOM 652 N N . LEU A 1 86 ? -3.229 -6.175 5.908 1.00 88.31 86 LEU A N 1
ATOM 653 C CA . LEU A 1 86 ? -2.059 -6.291 6.775 1.00 88.31 86 LEU A CA 1
ATOM 654 C C . LEU A 1 86 ? -1.227 -7.508 6.359 1.00 88.31 86 LEU A C 1
ATOM 656 O O . LEU A 1 86 ? -1.705 -8.643 6.343 1.00 88.31 86 LEU A O 1
ATOM 660 N N . VAL A 1 87 ? 0.030 -7.264 6.010 1.00 92.12 87 VAL A N 1
ATOM 661 C CA . VAL A 1 87 ? 1.015 -8.296 5.672 1.00 92.12 87 VAL A CA 1
ATOM 662 C C . VAL A 1 87 ? 2.298 -8.069 6.459 1.00 92.12 87 VAL A C 1
ATOM 664 O O . VAL A 1 87 ? 2.556 -6.968 6.937 1.00 92.12 87 VAL A O 1
ATOM 667 N N . SER A 1 88 ? 3.135 -9.099 6.593 1.00 93.62 88 SER A N 1
ATOM 668 C CA . SER A 1 88 ? 4.470 -8.908 7.167 1.00 93.62 88 SER A CA 1
ATOM 669 C C . SER A 1 88 ? 5.290 -7.956 6.295 1.00 93.62 88 SER A C 1
ATOM 671 O O . SER A 1 88 ? 5.298 -8.085 5.071 1.00 93.62 88 SER A O 1
ATOM 673 N N . THR A 1 89 ? 6.044 -7.052 6.921 1.00 91.38 89 THR A N 1
ATOM 674 C CA . THR A 1 89 ? 6.985 -6.152 6.235 1.00 91.38 89 THR A CA 1
ATOM 675 C C . THR A 1 89 ? 7.993 -6.911 5.374 1.00 91.38 89 THR A C 1
ATOM 677 O O . THR A 1 89 ? 8.424 -6.401 4.346 1.00 91.38 89 THR A O 1
ATOM 680 N N . THR A 1 90 ? 8.322 -8.152 5.745 1.00 94.81 90 THR A N 1
ATOM 681 C CA . THR A 1 90 ? 9.220 -9.030 4.977 1.00 94.81 90 THR A CA 1
ATOM 682 C C . THR A 1 90 ? 8.656 -9.460 3.624 1.00 94.81 90 THR A C 1
ATOM 684 O O . THR A 1 90 ? 9.436 -9.752 2.721 1.00 94.81 90 THR A O 1
ATOM 687 N N . LEU A 1 91 ? 7.329 -9.478 3.465 1.00 95.75 91 LEU A N 1
ATOM 688 C CA . LEU A 1 91 ? 6.678 -9.845 2.208 1.00 95.75 91 LEU A CA 1
ATOM 689 C C . LEU A 1 91 ? 6.651 -8.682 1.217 1.00 95.75 91 LEU A C 1
ATOM 691 O O . LEU A 1 91 ? 6.507 -8.913 0.023 1.00 95.75 91 LEU A O 1
ATOM 695 N N . ILE A 1 92 ? 6.813 -7.437 1.674 1.00 96.12 92 ILE A N 1
ATOM 696 C CA . ILE A 1 92 ? 6.811 -6.273 0.786 1.00 96.12 92 ILE A CA 1
ATOM 697 C C . ILE A 1 92 ? 7.999 -6.353 -0.180 1.00 96.12 92 ILE A C 1
ATOM 699 O O . ILE A 1 92 ? 9.148 -6.519 0.224 1.00 96.12 92 ILE A O 1
ATOM 703 N N . GLY A 1 93 ? 7.711 -6.231 -1.475 1.00 94.69 93 GLY A N 1
ATOM 704 C CA . GLY A 1 93 ? 8.671 -6.423 -2.561 1.00 94.69 93 GLY A CA 1
ATOM 705 C C . GLY A 1 93 ? 8.826 -7.878 -3.020 1.00 94.69 93 GLY A C 1
ATOM 706 O O . GLY A 1 93 ? 9.565 -8.120 -3.974 1.00 94.69 93 GLY A O 1
ATOM 707 N N . GLN A 1 94 ? 8.136 -8.835 -2.392 1.00 96.50 94 GLN A N 1
ATOM 708 C CA . GLN A 1 94 ? 8.130 -10.254 -2.766 1.00 96.50 94 GLN A CA 1
ATOM 709 C C . GLN A 1 94 ? 6.757 -10.661 -3.313 1.00 96.50 94 GLN A C 1
ATOM 711 O O . GLN A 1 94 ? 5.737 -10.128 -2.890 1.00 96.50 94 GLN A O 1
ATOM 716 N N . ASP A 1 95 ? 6.715 -11.589 -4.273 1.00 94.88 95 ASP A N 1
ATOM 717 C CA . ASP A 1 95 ? 5.477 -12.193 -4.804 1.00 94.88 95 ASP A CA 1
ATOM 718 C C . ASP A 1 95 ? 4.372 -11.199 -5.211 1.00 94.88 95 ASP A C 1
ATOM 720 O O . ASP A 1 95 ? 3.175 -11.463 -5.064 1.00 94.88 95 ASP A O 1
ATOM 724 N N . GLY A 1 96 ? 4.780 -10.035 -5.725 1.00 95.44 96 GLY A N 1
ATOM 725 C CA . GLY A 1 96 ? 3.866 -8.975 -6.143 1.00 95.44 96 GLY A CA 1
ATOM 726 C C . GLY A 1 96 ? 3.252 -8.175 -4.993 1.00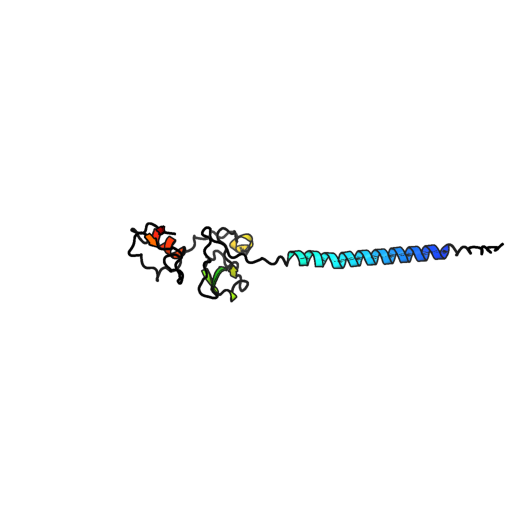 95.44 96 GLY A C 1
ATOM 727 O O . GLY A 1 96 ? 2.325 -7.415 -5.238 1.00 95.44 96 GLY A O 1
ATOM 728 N N . TRP A 1 97 ? 3.730 -8.299 -3.757 1.00 97.06 97 TRP A N 1
ATOM 729 C CA . TRP A 1 97 ? 3.329 -7.411 -2.667 1.00 97.06 97 TRP A CA 1
ATOM 730 C C . TRP A 1 97 ? 4.044 -6.074 -2.770 1.00 97.06 97 TRP A C 1
ATOM 732 O O . TRP A 1 97 ? 5.272 -6.007 -2.839 1.00 97.06 97 TRP A O 1
ATOM 742 N N . VAL A 1 98 ? 3.278 -4.993 -2.720 1.00 96.88 98 VAL A N 1
ATOM 743 C CA . VAL A 1 98 ? 3.804 -3.630 -2.623 1.00 96.88 98 VAL A CA 1
ATOM 744 C C . VAL A 1 98 ? 3.161 -2.915 -1.447 1.00 96.88 98 VAL A C 1
ATOM 746 O O . VAL A 1 98 ? 2.066 -3.271 -1.014 1.00 96.88 98 VAL A O 1
ATOM 749 N N . LEU A 1 99 ? 3.851 -1.904 -0.925 1.00 95.31 99 LEU A N 1
ATOM 750 C CA . LEU A 1 99 ? 3.309 -1.052 0.125 1.00 95.31 99 LEU A CA 1
ATOM 751 C C . LEU A 1 99 ? 2.055 -0.326 -0.382 1.00 95.31 99 LEU A C 1
ATOM 753 O O . LEU A 1 99 ? 2.062 0.279 -1.463 1.00 95.31 99 LEU A O 1
ATOM 757 N N . TYR A 1 100 ? 0.992 -0.380 0.413 1.00 92.62 100 TYR A N 1
ATOM 758 C CA . TYR A 1 100 ? -0.222 0.371 0.145 1.00 92.62 100 TYR A CA 1
ATOM 759 C C . TYR A 1 100 ? -0.109 1.811 0.674 1.00 92.62 100 TYR A C 1
ATOM 761 O O . TYR A 1 100 ? 0.253 2.043 1.823 1.00 92.62 100 TYR A O 1
ATOM 769 N N . GLU A 1 101 ? -0.449 2.776 -0.174 1.00 85.06 101 GLU A N 1
ATOM 770 C CA . GLU A 1 101 ? -0.501 4.209 0.087 1.00 85.06 101 GLU A CA 1
ATOM 771 C C . GLU A 1 101 ? -1.896 4.690 -0.324 1.00 85.06 101 GLU A C 1
ATOM 773 O O . GLU A 1 101 ? -2.323 4.527 -1.474 1.00 85.06 101 GLU A O 1
ATOM 778 N N . LYS A 1 102 ? -2.623 5.281 0.625 1.00 82.56 102 LYS A N 1
ATOM 779 C CA . LYS A 1 102 ? -3.981 5.788 0.407 1.00 82.56 102 LYS A CA 1
ATOM 780 C C . LYS A 1 102 ? -3.989 6.808 -0.739 1.00 82.56 102 LYS A C 1
ATOM 782 O O . LYS A 1 102 ? -3.154 7.705 -0.794 1.00 82.56 102 LYS A O 1
ATOM 787 N N . GLY A 1 103 ? -4.930 6.657 -1.673 1.00 83.31 103 GLY A N 1
ATOM 788 C CA . GLY A 1 103 ? -5.085 7.550 -2.830 1.00 83.31 103 GLY A CA 1
ATOM 789 C C . GLY A 1 103 ? -4.111 7.306 -3.991 1.00 83.31 103 GLY A C 1
ATOM 790 O O . GLY A 1 103 ? -4.247 7.937 -5.041 1.00 83.31 103 GLY A O 1
ATOM 791 N N . LYS A 1 104 ? -3.155 6.379 -3.858 1.00 89.56 104 LYS A N 1
ATOM 792 C CA . LYS A 1 104 ? -2.239 6.022 -4.946 1.00 89.56 104 LYS A CA 1
ATOM 793 C C . LYS A 1 104 ? -2.924 5.117 -5.968 1.00 89.56 104 LYS A C 1
ATOM 795 O O . LYS A 1 104 ? -3.643 4.184 -5.621 1.00 89.56 104 LYS A O 1
ATOM 800 N N . ASN A 1 105 ? -2.678 5.380 -7.251 1.00 90.12 105 ASN A N 1
ATOM 801 C CA . ASN A 1 105 ? -3.188 4.553 -8.342 1.00 90.12 105 ASN A CA 1
ATOM 802 C C . ASN A 1 105 ? -2.188 3.437 -8.686 1.00 90.12 105 ASN A C 1
ATOM 804 O O . ASN A 1 105 ? -1.080 3.712 -9.142 1.00 90.12 105 ASN A O 1
ATOM 808 N N . TYR A 1 106 ? -2.601 2.182 -8.501 1.00 89.75 106 TYR A N 1
ATOM 809 C CA . TYR A 1 106 ? -1.788 0.989 -8.766 1.00 89.75 106 TYR A CA 1
ATOM 810 C C . TYR A 1 106 ? -2.024 0.374 -10.154 1.00 89.75 106 TYR A C 1
ATOM 812 O O . TYR A 1 106 ? -1.367 -0.604 -10.503 1.00 89.75 106 TYR A O 1
ATOM 820 N N . ALA A 1 107 ? -2.913 0.944 -10.976 1.00 90.56 107 ALA A N 1
ATOM 821 C CA . ALA A 1 107 ? -3.321 0.364 -12.260 1.00 90.56 107 ALA A CA 1
ATOM 822 C C . ALA A 1 107 ? -2.162 0.158 -13.251 1.00 90.56 107 ALA A C 1
ATOM 824 O O . ALA A 1 107 ? -2.220 -0.733 -14.092 1.00 90.56 107 ALA A O 1
ATOM 825 N N . SER A 1 108 ? -1.094 0.954 -13.151 1.00 92.81 108 SER A N 1
ATOM 826 C CA . SER A 1 108 ? 0.100 0.811 -13.994 1.00 92.81 108 SER A CA 1
ATOM 827 C C . SER A 1 108 ? 1.001 -0.362 -13.606 1.00 92.81 108 SER A C 1
ATOM 829 O O . SER A 1 108 ? 1.863 -0.736 -14.395 1.00 92.81 108 SER A O 1
ATOM 831 N N . LEU A 1 109 ? 0.858 -0.887 -12.386 1.00 94.25 109 LEU A N 1
ATOM 832 C CA . LEU A 1 109 ? 1.642 -2.013 -11.871 1.00 94.25 109 LEU A CA 1
ATOM 833 C C . LEU A 1 109 ? 0.928 -3.356 -12.061 1.00 94.25 109 LEU A C 1
ATOM 835 O O . LEU A 1 109 ? 1.547 -4.402 -11.885 1.00 94.25 109 LEU A O 1
ATOM 839 N N . LEU A 1 110 ? -0.361 -3.320 -12.404 1.00 93.62 110 LEU A N 1
ATOM 840 C CA . LEU A 1 110 ? -1.154 -4.510 -12.664 1.00 93.62 110 LEU A CA 1
ATOM 841 C C . LEU A 1 110 ? -0.768 -5.147 -14.015 1.00 93.62 110 LEU A C 1
ATOM 843 O O . LEU A 1 110 ? -0.448 -4.424 -14.966 1.00 93.62 110 LEU A O 1
ATOM 847 N N . PRO A 1 111 ? -0.857 -6.483 -14.132 1.00 94.44 111 PRO A N 1
ATOM 848 C CA . PRO A 1 111 ? -0.765 -7.187 -15.403 1.00 94.44 111 PRO A CA 1
ATOM 849 C C . PRO A 1 111 ? -1.769 -6.650 -16.432 1.00 94.44 111 PRO A C 1
ATOM 851 O O . PRO A 1 111 ? -2.853 -6.178 -16.075 1.00 94.44 111 PRO A O 1
ATOM 854 N N . GLU A 1 112 ? -1.431 -6.740 -17.722 1.00 94.62 112 GLU A N 1
ATOM 855 C CA . GLU A 1 112 ? -2.302 -6.272 -18.813 1.00 94.62 112 GLU A CA 1
ATOM 856 C C . GLU A 1 112 ? -3.682 -6.944 -18.772 1.00 94.62 112 GLU A C 1
ATOM 858 O O . GLU A 1 112 ? -4.684 -6.303 -19.093 1.00 94.62 112 GLU A O 1
ATOM 863 N N . GLU A 1 113 ? -3.758 -8.197 -18.307 1.00 93.81 113 GLU A N 1
ATOM 864 C CA . GLU A 1 113 ? -5.021 -8.932 -18.190 1.00 93.81 113 GLU A CA 1
ATOM 865 C C . GLU A 1 113 ? -5.973 -8.306 -17.157 1.00 93.81 113 GLU A C 1
ATOM 867 O O . GLU A 1 113 ? -7.190 -8.436 -17.278 1.00 93.81 113 GLU A O 1
ATOM 872 N N . CYS A 1 114 ? -5.443 -7.586 -16.165 1.00 93.06 114 CYS A N 1
ATOM 873 C CA . CYS A 1 114 ? -6.233 -6.973 -15.099 1.00 93.06 114 CYS A CA 1
ATOM 874 C C . CYS A 1 114 ? -6.742 -5.567 -15.442 1.00 93.06 114 CYS A C 1
ATOM 876 O O . CYS A 1 114 ? -7.598 -5.046 -14.730 1.00 93.06 114 CYS A O 1
ATOM 878 N N . LYS A 1 115 ? -6.253 -4.932 -16.515 1.00 88.81 115 LYS A N 1
ATOM 879 C CA . LYS A 1 115 ? -6.628 -3.544 -16.855 1.00 88.81 115 LYS A CA 1
ATOM 880 C C . LYS A 1 115 ? -8.088 -3.375 -17.264 1.00 88.81 115 LYS A C 1
ATOM 882 O O . LYS A 1 115 ? -8.602 -2.263 -17.223 1.00 88.81 115 LYS A O 1
ATOM 887 N N . MET A 1 116 ? -8.728 -4.461 -17.688 1.00 89.62 116 MET A N 1
ATOM 888 C CA . MET A 1 116 ? -10.135 -4.480 -18.098 1.00 89.62 116 MET A CA 1
ATOM 889 C C . MET A 1 116 ? -11.041 -5.130 -17.047 1.00 89.62 116 MET A C 1
ATOM 891 O O . MET A 1 116 ? -12.221 -5.335 -17.312 1.00 89.62 116 MET A O 1
ATOM 895 N N . ALA A 1 117 ? -10.500 -5.505 -15.884 1.00 88.62 117 ALA A N 1
ATOM 896 C CA . ALA A 1 117 ? -11.291 -6.117 -14.832 1.00 88.62 117 ALA A CA 1
ATOM 897 C C . ALA A 1 117 ? -12.117 -5.045 -14.108 1.00 88.62 117 ALA A C 1
ATOM 899 O O . ALA A 1 117 ? -11.563 -4.121 -13.514 1.00 88.62 117 ALA A O 1
ATOM 900 N N . ASP A 1 118 ? -13.440 -5.202 -14.121 1.00 86.75 118 ASP A N 1
ATOM 901 C CA . ASP A 1 118 ? -14.330 -4.450 -13.240 1.00 86.75 118 ASP A CA 1
ATOM 902 C C . ASP A 1 118 ? -14.224 -5.033 -11.827 1.00 86.75 118 ASP A C 1
ATOM 904 O O . ASP A 1 118 ? -14.795 -6.079 -11.510 1.00 86.75 118 ASP A O 1
ATOM 908 N N . CYS A 1 119 ? -13.442 -4.374 -10.975 1.00 84.62 119 CYS A N 1
ATOM 909 C CA . CYS A 1 119 ? -13.270 -4.793 -9.592 1.00 84.62 119 CYS A CA 1
ATOM 910 C C . CYS A 1 119 ? -14.461 -4.358 -8.737 1.00 84.62 119 CYS A C 1
ATOM 912 O O . CYS A 1 119 ? -14.874 -3.198 -8.761 1.00 84.62 119 CYS A O 1
ATOM 914 N N . ALA A 1 120 ? -14.983 -5.287 -7.936 1.00 85.19 120 ALA A N 1
ATOM 915 C CA . ALA A 1 120 ? -15.907 -4.937 -6.869 1.00 85.19 120 ALA A CA 1
ATOM 916 C C . ALA A 1 120 ? -15.184 -4.087 -5.803 1.00 85.19 120 ALA A C 1
ATOM 918 O O . ALA A 1 120 ? -13.969 -4.234 -5.627 1.00 85.19 120 ALA A O 1
ATOM 919 N N . PRO A 1 121 ? -15.909 -3.221 -5.072 1.00 83.38 121 PRO A N 1
ATOM 920 C CA . PRO A 1 121 ? -15.382 -2.590 -3.870 1.00 83.38 121 PRO A CA 1
ATOM 921 C C . PRO A 1 121 ? -14.826 -3.645 -2.915 1.00 83.38 121 PRO A C 1
ATOM 923 O O . PRO A 1 121 ? -15.359 -4.754 -2.826 1.00 83.38 121 PRO A O 1
ATOM 926 N N . CYS A 1 122 ? -13.759 -3.296 -2.203 1.00 82.12 122 CYS A N 1
ATOM 927 C CA . CYS A 1 122 ? -13.166 -4.214 -1.249 1.00 82.12 122 CYS A CA 1
ATOM 928 C C . CYS A 1 122 ? -14.172 -4.600 -0.167 1.00 82.12 122 CYS A C 1
ATOM 930 O O . CYS A 1 122 ? -14.871 -3.718 0.338 1.00 82.12 122 CYS A O 1
ATOM 932 N N . PRO A 1 123 ? -14.256 -5.896 0.189 1.00 79.12 123 PRO A N 1
ATOM 933 C CA . PRO A 1 123 ? -15.041 -6.289 1.340 1.00 79.12 123 PRO A CA 1
ATOM 934 C C . PRO A 1 123 ? -14.476 -5.574 2.575 1.00 79.12 123 PRO A C 1
ATOM 936 O O . PRO A 1 123 ? -13.255 -5.389 2.662 1.00 79.12 123 PRO A O 1
ATOM 939 N N . PRO A 1 124 ? -15.339 -5.156 3.512 1.00 69.75 124 PRO A N 1
ATOM 940 C CA . PRO A 1 124 ? -14.876 -4.599 4.771 1.00 69.75 124 PRO A CA 1
ATOM 941 C C . PRO A 1 124 ? -13.959 -5.616 5.472 1.00 69.75 124 PRO A C 1
ATOM 943 O O . PRO A 1 124 ? -14.158 -6.827 5.311 1.00 69.75 124 PRO A O 1
ATOM 946 N N . PRO A 1 125 ? -12.933 -5.152 6.208 1.00 66.31 125 PRO A N 1
ATOM 947 C CA . PRO A 1 125 ? -12.061 -6.039 6.970 1.00 66.31 125 PRO A CA 1
ATOM 948 C C . PRO A 1 125 ? -12.902 -6.937 7.886 1.00 66.31 125 PRO A C 1
ATOM 950 O O . PRO A 1 125 ? -13.916 -6.485 8.417 1.00 66.31 125 PRO A O 1
ATOM 953 N N . GLU A 1 126 ? -12.506 -8.209 8.038 1.00 64.75 126 GLU A N 1
ATOM 954 C CA . GLU A 1 126 ? -13.241 -9.189 8.849 1.00 64.75 126 GLU A CA 1
ATOM 955 C C . GLU A 1 126 ? -13.437 -8.646 10.273 1.00 64.75 126 GLU A C 1
ATOM 957 O O . GLU A 1 126 ? -12.516 -8.587 11.088 1.00 64.75 126 GLU A O 1
ATOM 962 N N . SER A 1 127 ? -14.665 -8.204 10.544 1.00 57.28 127 SER A N 1
ATOM 963 C CA . SER A 1 127 ? -15.068 -7.469 11.740 1.00 57.28 127 SER A CA 1
ATOM 964 C C . SER A 1 127 ? -15.396 -8.370 12.921 1.00 57.28 127 SER A C 1
ATOM 966 O O . SER A 1 127 ? -15.986 -7.911 13.893 1.00 57.28 127 SER A O 1
ATOM 968 N N . ASP A 1 128 ? -15.055 -9.655 12.857 1.00 60.50 128 ASP A N 1
ATOM 969 C CA . ASP A 1 128 ? -15.501 -10.651 13.839 1.00 60.50 128 ASP A CA 1
ATOM 970 C C . ASP A 1 128 ? -14.969 -10.375 15.259 1.00 60.50 128 ASP A C 1
ATOM 972 O O . ASP A 1 128 ? -15.405 -10.997 16.227 1.00 60.50 128 ASP A O 1
ATOM 976 N N . SER A 1 129 ? -14.045 -9.418 15.401 1.00 67.31 129 SER A N 1
ATOM 977 C CA . SER A 1 129 ? -13.542 -8.925 16.684 1.00 67.31 129 SER A CA 1
ATOM 978 C C . SER A 1 129 ? -14.077 -7.550 17.106 1.00 67.31 129 SER A C 1
ATOM 980 O O . SER A 1 129 ? -13.845 -7.148 18.248 1.00 67.31 129 SER A O 1
ATOM 982 N N . PHE A 1 130 ? -14.788 -6.823 16.241 1.00 85.94 130 PHE A N 1
ATOM 983 C CA . PHE A 1 130 ? -15.252 -5.477 16.556 1.00 85.94 130 PHE A CA 1
ATOM 984 C C . PHE A 1 130 ? -16.579 -5.510 17.311 1.00 85.94 130 PHE A C 1
ATOM 986 O O . PHE A 1 130 ? -17.566 -6.120 16.903 1.00 85.94 130 PHE A O 1
ATOM 993 N N . VAL A 1 131 ? -16.583 -4.835 18.456 1.00 91.19 131 VAL A N 1
ATOM 994 C CA . VAL A 1 131 ? -17.750 -4.675 19.319 1.00 91.19 131 VAL A CA 1
ATOM 995 C C . VAL A 1 131 ? -18.107 -3.197 19.328 1.00 91.19 131 VAL A C 1
ATOM 997 O O . VAL A 1 131 ? -17.223 -2.354 19.477 1.00 91.19 131 VAL A O 1
ATOM 1000 N N . CYS A 1 132 ? -19.395 -2.878 19.169 1.00 93.69 132 CYS A N 1
ATOM 1001 C CA . CYS A 1 132 ? -19.845 -1.491 19.228 1.00 93.69 132 CYS A CA 1
ATOM 1002 C C . CYS A 1 132 ? -19.449 -0.868 20.575 1.00 93.69 132 CYS A C 1
ATOM 1004 O O . CYS A 1 132 ? -19.667 -1.497 21.619 1.00 93.69 132 CYS A O 1
ATOM 1006 N N . PRO A 1 133 ? -18.884 0.352 20.578 1.00 93.94 133 PRO A N 1
ATOM 1007 C CA . PRO A 1 133 ? -18.516 1.016 21.816 1.00 93.94 133 PRO A CA 1
ATOM 1008 C C . PRO A 1 133 ? -19.775 1.309 22.637 1.00 93.94 133 PRO A C 1
ATOM 1010 O O . PRO A 1 133 ? -20.856 1.540 22.099 1.00 93.94 133 PRO A O 1
ATOM 1013 N N . SER A 1 134 ? -19.640 1.313 23.962 1.00 94.31 134 SER A N 1
ATOM 1014 C CA . SER A 1 134 ? -20.743 1.676 24.861 1.00 94.31 134 SER A CA 1
ATOM 1015 C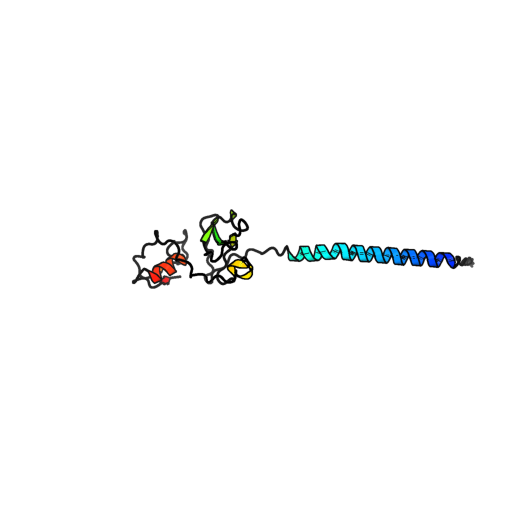 C . SER A 1 134 ? -21.014 3.184 24.901 1.00 94.31 134 SER A C 1
ATOM 1017 O O . SER A 1 134 ? -22.022 3.609 25.463 1.00 94.31 134 SER A O 1
ATOM 1019 N N . THR A 1 135 ? -20.115 3.992 24.333 1.00 94.88 135 THR A N 1
ATOM 1020 C CA . THR A 1 135 ? -20.200 5.451 24.270 1.00 94.88 135 THR A CA 1
ATOM 1021 C C . THR A 1 135 ? -20.409 5.926 22.837 1.00 94.88 135 THR A C 1
ATOM 1023 O O . THR A 1 135 ? -19.889 5.343 21.890 1.00 94.88 135 THR A O 1
ATOM 1026 N N . GLU A 1 136 ? -21.142 7.031 22.683 1.00 95.88 136 GLU A N 1
ATOM 1027 C CA . GLU A 1 136 ? -21.406 7.646 21.374 1.00 95.88 136 GLU A CA 1
ATOM 1028 C C . GLU A 1 136 ? -20.131 8.177 20.697 1.00 95.88 136 GLU A C 1
ATOM 1030 O O . GLU A 1 136 ? -20.032 8.198 19.473 1.00 95.88 136 GLU A O 1
ATOM 1035 N N . TRP A 1 137 ? -19.148 8.594 21.498 1.00 95.19 137 TRP A N 1
ATOM 1036 C CA . TRP A 1 137 ? -17.846 9.076 21.048 1.00 95.19 137 TRP A CA 1
ATOM 1037 C C . TRP A 1 137 ? -16.743 8.196 21.621 1.00 95.19 137 TRP A C 1
ATOM 1039 O O . TRP A 1 137 ? -16.773 7.859 22.811 1.00 95.19 137 TRP A O 1
ATOM 1049 N N . VAL A 1 138 ? -15.770 7.838 20.787 1.00 93.94 138 VAL A N 1
ATOM 1050 C CA . VAL A 1 138 ? -14.544 7.165 21.230 1.00 93.94 138 VAL A CA 1
ATOM 1051 C C . VAL A 1 138 ? -13.471 8.220 21.477 1.00 93.94 138 VAL A C 1
ATOM 1053 O O . VAL A 1 138 ? -13.231 9.083 20.639 1.00 93.94 138 VAL A O 1
ATOM 1056 N N . ASP A 1 139 ? -12.848 8.158 22.648 1.00 92.69 139 ASP A N 1
ATOM 1057 C CA . ASP A 1 139 ? -11.743 9.034 23.025 1.00 92.69 139 ASP A CA 1
ATOM 1058 C C . ASP A 1 139 ? -10.420 8.513 22.445 1.00 92.69 139 ASP A C 1
ATOM 1060 O O . ASP A 1 139 ? -9.870 7.505 22.924 1.00 92.69 139 ASP A O 1
ATOM 1064 N N . CYS A 1 140 ? -9.942 9.223 21.424 1.00 90.94 140 CYS A N 1
ATOM 1065 C CA . CYS A 1 140 ? -8.700 8.971 20.709 1.00 90.94 140 CYS A CA 1
ATOM 1066 C C . CYS A 1 140 ? -7.622 10.011 21.007 1.00 90.94 140 CYS A C 1
ATOM 1068 O O . CYS A 1 140 ? -6.644 10.089 20.258 1.00 90.94 140 CYS A O 1
ATOM 1070 N N . GLU A 1 141 ? -7.751 10.758 22.112 1.00 90.25 141 GLU A N 1
ATOM 1071 C CA . GLU A 1 141 ? -6.680 11.644 22.552 1.00 90.25 141 GLU A CA 1
ATOM 1072 C C . GLU A 1 141 ? -5.377 10.837 22.760 1.00 90.25 141 GLU A C 1
ATOM 1074 O O . GLU A 1 141 ? -5.387 9.746 23.357 1.00 90.25 141 GLU A O 1
ATOM 1079 N N . PRO A 1 142 ? -4.225 11.348 22.284 1.00 81.81 142 PRO A N 1
ATOM 1080 C CA . PRO A 1 142 ? -2.939 10.680 22.433 1.00 81.81 142 PRO A CA 1
ATOM 1081 C C . PRO A 1 142 ? -2.513 10.644 23.908 1.00 81.81 142 PRO A C 1
ATOM 1083 O O . PRO A 1 142 ? -1.929 11.584 24.448 1.00 81.81 142 PRO A O 1
ATOM 1086 N N . GLY A 1 143 ? -2.802 9.526 24.570 1.00 81.31 143 GLY A N 1
ATOM 1087 C CA . GLY A 1 143 ? -2.379 9.242 25.939 1.00 81.31 143 GLY A CA 1
ATOM 1088 C C . GLY A 1 143 ? -1.045 8.486 26.021 1.00 81.31 143 GLY A C 1
ATOM 1089 O O . GLY A 1 143 ? -0.589 7.893 25.042 1.00 81.31 143 GLY A O 1
ATOM 1090 N N . PRO A 1 144 ? -0.407 8.443 27.206 1.00 74.12 144 PRO A N 1
ATOM 1091 C CA . PRO A 1 144 ? 0.734 7.568 27.459 1.00 74.12 144 PRO A CA 1
ATOM 1092 C C . PRO A 1 144 ? 0.263 6.104 27.485 1.00 74.12 144 PRO A C 1
ATOM 1094 O O . PRO A 1 144 ? -0.107 5.575 28.533 1.00 74.12 144 PRO A O 1
ATOM 1097 N N . GLY A 1 145 ? 0.240 5.446 26.326 1.00 75.62 145 GLY A N 1
ATOM 1098 C CA . GLY A 1 145 ? -0.224 4.067 26.199 1.00 75.62 145 GLY A CA 1
ATOM 1099 C C . GLY A 1 145 ? -0.130 3.512 24.780 1.00 75.62 145 GLY A C 1
ATOM 1100 O O . GLY A 1 145 ? 0.298 4.193 23.850 1.00 75.62 145 GLY A O 1
ATOM 1101 N N . THR A 1 146 ? -0.516 2.246 24.625 1.00 71.75 146 THR A N 1
ATOM 1102 C CA . THR A 1 146 ? -0.720 1.624 23.312 1.00 71.75 146 THR A CA 1
ATOM 1103 C C . THR A 1 146 ? -1.951 2.224 22.640 1.00 71.75 146 THR A C 1
ATOM 1105 O O . THR A 1 146 ? -2.940 2.509 23.316 1.00 71.75 146 THR A O 1
ATOM 1108 N N . VAL A 1 147 ? -1.905 2.380 21.316 1.00 74.25 147 VAL A N 1
ATOM 1109 C CA . VAL A 1 147 ? -3.043 2.851 20.515 1.00 74.25 147 VAL A CA 1
ATOM 1110 C C . VAL A 1 147 ? -4.254 1.946 20.763 1.00 74.25 147 VAL A C 1
ATOM 1112 O O . VAL A 1 147 ? -4.145 0.721 20.683 1.00 74.25 147 VAL A O 1
ATOM 1115 N N . LYS A 1 148 ? -5.393 2.556 21.103 1.00 84.19 148 LYS A N 1
ATOM 1116 C CA . LYS A 1 148 ? -6.677 1.866 21.275 1.00 84.19 148 LYS A CA 1
ATOM 1117 C C . LYS A 1 148 ? -7.152 1.356 19.910 1.00 84.19 148 LYS A C 1
ATOM 1119 O O . LYS A 1 148 ? -7.106 2.104 18.934 1.00 84.19 148 LYS A O 1
ATOM 1124 N N . LEU A 1 149 ? -7.608 0.105 19.827 1.00 83.00 149 LEU A N 1
ATOM 1125 C CA . LEU A 1 149 ? -8.112 -0.479 18.573 1.00 83.00 149 LEU A CA 1
ATOM 1126 C C . LEU A 1 149 ? -9.312 0.318 18.042 1.00 83.00 149 LEU A C 1
ATOM 1128 O O . LEU A 1 149 ? -9.474 0.486 16.836 1.00 83.00 149 LEU A O 1
ATOM 1132 N N . GLU A 1 150 ? -10.097 0.874 18.961 1.00 88.50 150 GLU A N 1
ATOM 1133 C CA . GLU A 1 150 ? -11.271 1.701 18.705 1.00 88.50 150 GLU A CA 1
ATOM 1134 C C . GLU A 1 150 ? -10.936 3.034 18.014 1.00 88.50 150 GLU A C 1
ATOM 1136 O O . GLU A 1 150 ? -11.822 3.713 17.507 1.00 88.50 150 GLU A O 1
ATOM 1141 N N . CYS A 1 151 ? -9.655 3.403 17.984 1.00 89.62 151 CYS A N 1
ATOM 1142 C CA . CYS A 1 151 ? -9.145 4.607 17.334 1.00 89.62 151 CYS A CA 1
ATOM 1143 C C . CYS A 1 151 ? -8.486 4.326 15.983 1.00 89.62 151 CYS A C 1
ATOM 1145 O O . CYS A 1 151 ? -7.830 5.202 15.424 1.00 89.62 151 CYS A O 1
ATOM 1147 N N .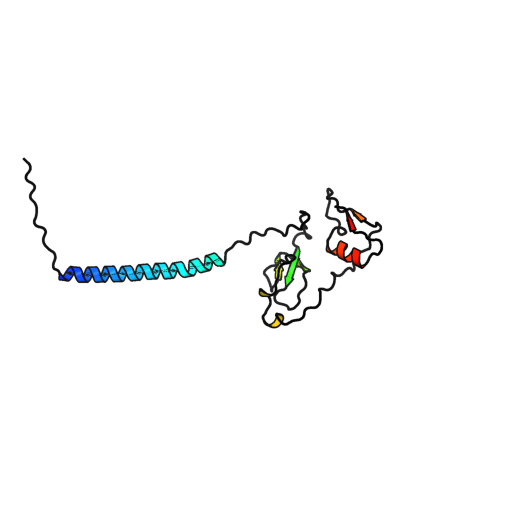 THR A 1 152 ? -8.620 3.104 15.465 1.00 85.62 152 THR A N 1
ATOM 1148 C CA . THR A 1 152 ? -8.162 2.768 14.116 1.00 85.62 152 THR A CA 1
ATOM 1149 C C . THR A 1 152 ? -9.217 3.149 13.083 1.00 85.62 152 THR A C 1
ATOM 1151 O O . THR A 1 152 ? -10.408 2.964 13.323 1.00 85.62 152 THR A O 1
ATOM 1154 N N . ASP A 1 153 ? -8.787 3.635 11.916 1.00 83.00 153 ASP A N 1
ATOM 1155 C CA . ASP A 1 153 ? -9.686 3.975 10.801 1.00 83.00 153 ASP A CA 1
ATOM 1156 C C . ASP A 1 153 ? -10.643 2.828 10.452 1.00 83.00 153 ASP A C 1
ATOM 1158 O O . ASP A 1 153 ? -11.828 3.059 10.217 1.00 83.00 153 ASP A O 1
ATOM 1162 N N . ASP A 1 154 ? -10.145 1.589 10.475 1.00 81.38 154 ASP A N 1
ATOM 1163 C CA . ASP A 1 154 ? -10.937 0.393 10.190 1.00 81.38 154 ASP A CA 1
ATOM 1164 C C . ASP A 1 154 ? -12.087 0.227 11.195 1.00 81.38 154 ASP A C 1
ATOM 1166 O O . ASP A 1 154 ? -13.225 -0.026 10.795 1.00 81.38 154 ASP A O 1
ATOM 1170 N N . PHE A 1 155 ? -11.818 0.426 12.492 1.00 88.38 155 PHE A N 1
ATOM 1171 C CA . PHE A 1 155 ? -12.856 0.395 13.519 1.00 88.38 155 PHE A CA 1
ATOM 1172 C C . PHE A 1 155 ? -13.825 1.568 13.377 1.00 88.38 155 PHE A C 1
ATOM 1174 O O . PHE A 1 155 ? -15.028 1.362 13.489 1.00 88.38 155 PHE A O 1
ATOM 1181 N N . LEU A 1 156 ? -13.334 2.788 13.129 1.00 89.81 156 LEU A N 1
ATOM 1182 C CA . LEU A 1 156 ? -14.184 3.980 13.018 1.00 89.81 156 LEU A CA 1
ATOM 1183 C C . LEU A 1 156 ? -15.140 3.875 11.824 1.00 89.81 156 LEU A C 1
ATOM 1185 O O . LEU A 1 156 ? -16.326 4.186 11.954 1.00 89.81 156 LEU A O 1
ATOM 1189 N N . PHE A 1 157 ? -14.642 3.385 10.686 1.00 86.50 157 PHE A N 1
ATOM 1190 C CA . PHE A 1 157 ? -15.449 3.129 9.497 1.00 86.50 157 PHE A CA 1
ATOM 1191 C C . PHE A 1 157 ? -16.481 2.029 9.763 1.00 86.50 157 PHE A C 1
ATOM 1193 O O . PHE A 1 157 ? -17.675 2.225 9.532 1.00 86.50 157 PHE A O 1
ATOM 1200 N N . TRP A 1 158 ? -16.043 0.902 10.335 1.00 89.00 158 TRP A N 1
ATOM 1201 C CA . TRP A 1 158 ? -16.938 -0.189 10.712 1.00 89.00 158 TRP A CA 1
ATOM 1202 C C . TRP A 1 158 ? -18.024 0.265 11.700 1.00 89.00 158 TRP A C 1
ATOM 1204 O O . TRP A 1 158 ? -19.204 -0.031 11.497 1.00 89.00 158 TRP A O 1
ATOM 1214 N N . ALA A 1 159 ? -17.657 1.010 12.744 1.00 91.94 159 ALA A N 1
ATOM 1215 C CA . ALA A 1 159 ? -18.570 1.468 13.786 1.00 91.94 159 ALA A CA 1
ATOM 1216 C C . ALA A 1 159 ? -19.607 2.448 13.229 1.00 91.94 159 ALA A C 1
ATOM 1218 O O . ALA A 1 159 ? -20.767 2.403 13.629 1.00 91.94 159 ALA A O 1
ATOM 1219 N N . GLN A 1 160 ? -19.228 3.287 12.264 1.00 90.75 160 GLN A N 1
ATOM 1220 C CA . GLN A 1 160 ? -20.152 4.209 11.608 1.00 90.75 160 GLN A CA 1
ATOM 1221 C C . GLN A 1 160 ? -21.215 3.497 10.759 1.00 90.75 160 GLN A C 1
ATOM 1223 O O . GLN A 1 160 ? -22.338 3.992 10.652 1.00 90.75 160 GLN A O 1
ATOM 1228 N N . GLU A 1 161 ? -20.893 2.333 10.193 1.00 89.62 161 GLU A N 1
ATOM 1229 C CA . GLU A 1 161 ? -21.846 1.523 9.425 1.00 89.62 161 GLU A CA 1
ATOM 1230 C C . GLU A 1 161 ? -22.681 0.573 10.300 1.00 89.62 161 GLU A C 1
ATOM 1232 O O . GLU A 1 161 ? -23.831 0.284 9.966 1.00 89.62 161 GLU A O 1
ATOM 1237 N N . ASN A 1 162 ? -22.126 0.089 11.418 1.00 92.31 162 ASN A N 1
ATOM 1238 C CA . ASN A 1 162 ? -22.719 -1.002 12.203 1.00 92.31 162 ASN A CA 1
ATOM 1239 C C . ASN A 1 162 ? -23.323 -0.566 13.549 1.00 92.31 162 ASN A C 1
ATOM 1241 O O . ASN A 1 162 ? -24.160 -1.285 14.096 1.00 92.31 162 ASN A O 1
ATOM 1245 N N . CYS A 1 163 ? -22.948 0.598 14.087 1.00 93.12 163 CYS A N 1
ATOM 1246 C CA . CYS A 1 163 ? -23.367 1.051 15.414 1.00 93.12 163 CYS A CA 1
ATOM 1247 C C . CYS A 1 163 ? -24.228 2.321 15.307 1.00 93.12 163 CYS A C 1
ATOM 1249 O O . CYS A 1 163 ? -23.729 3.405 15.018 1.00 93.12 163 CYS A O 1
ATOM 1251 N N . SER A 1 164 ? -25.534 2.212 15.586 1.00 95.94 164 SER A N 1
ATOM 1252 C CA . SER A 1 164 ? -26.494 3.329 15.451 1.00 95.94 164 SER A CA 1
ATOM 1253 C C . SER A 1 164 ? -26.188 4.536 16.341 1.00 95.94 164 SER A C 1
ATOM 1255 O O . SER A 1 164 ? -26.519 5.674 15.995 1.00 95.94 164 SER A O 1
ATOM 1257 N N . ASP A 1 165 ? -25.569 4.280 17.490 1.00 95.50 165 ASP A N 1
ATOM 1258 C CA . ASP A 1 165 ? -25.312 5.288 18.518 1.00 95.50 165 ASP A CA 1
ATOM 1259 C C . ASP A 1 165 ? -23.935 5.941 18.346 1.00 95.50 165 ASP A C 1
ATOM 1261 O O . ASP A 1 165 ? -23.645 6.956 18.976 1.00 95.50 165 ASP A O 1
ATOM 1265 N N . PHE A 1 166 ? -23.102 5.411 17.447 1.00 96.31 166 PHE A N 1
ATOM 1266 C CA . PHE A 1 166 ? -21.773 5.942 17.193 1.00 96.31 166 PHE A CA 1
ATOM 1267 C C . PHE A 1 166 ? -21.844 7.267 16.420 1.00 96.31 166 PHE A C 1
ATOM 1269 O O . PHE A 1 166 ? -22.526 7.394 15.399 1.00 96.31 166 PHE A O 1
ATOM 1276 N N . LYS A 1 167 ? -21.146 8.283 16.928 1.00 95.44 167 LYS A N 1
ATOM 1277 C CA . LYS A 1 167 ? -21.087 9.640 16.362 1.00 95.44 167 LYS A CA 1
ATOM 1278 C C . LYS A 1 167 ? -19.717 9.988 15.796 1.00 95.44 167 LYS A C 1
ATOM 1280 O O . LYS A 1 167 ? -19.648 10.845 14.917 1.00 95.44 167 LYS A O 1
ATOM 1285 N N . GLY A 1 168 ? -18.659 9.326 16.259 1.00 92.81 168 GLY A N 1
ATOM 1286 C CA . GLY A 1 168 ? -17.298 9.525 15.772 1.00 92.81 168 GLY A CA 1
ATOM 1287 C C . GLY A 1 168 ? -16.237 9.317 16.851 1.00 92.81 168 GLY A C 1
ATOM 1288 O O . GLY A 1 168 ? -16.512 8.818 17.944 1.00 92.81 168 GLY A O 1
ATOM 1289 N N . ALA A 1 169 ? -15.014 9.735 16.536 1.00 92.38 169 ALA A N 1
ATOM 1290 C CA . ALA A 1 169 ? -13.909 9.823 17.483 1.00 92.38 169 ALA A CA 1
ATOM 1291 C C . ALA A 1 169 ? -13.628 11.283 17.859 1.00 92.38 169 ALA A C 1
ATOM 1293 O O . ALA A 1 169 ? -13.740 12.179 17.020 1.00 92.38 169 ALA A O 1
ATOM 1294 N N . ALA A 1 170 ? -13.267 11.507 19.120 1.00 88.19 170 ALA A N 1
ATOM 1295 C CA . ALA A 1 170 ? -12.689 12.758 19.596 1.00 88.19 170 ALA A CA 1
ATOM 1296 C C . ALA A 1 170 ? -11.157 12.654 19.535 1.00 88.19 170 ALA A C 1
ATOM 1298 O O . ALA A 1 170 ? -10.605 11.633 19.948 1.00 88.19 170 ALA A O 1
ATOM 1299 N N . LEU A 1 171 ? -10.506 13.690 18.997 1.00 76.88 171 LEU A N 1
ATOM 1300 C CA . LEU A 1 171 ? -9.054 13.801 18.805 1.00 76.88 171 LEU A CA 1
ATOM 1301 C C . LEU A 1 171 ? -8.461 14.877 19.708 1.00 76.88 171 LEU A C 1
ATOM 1303 O O . LEU A 1 171 ? -9.146 15.917 19.866 1.00 76.88 171 LEU A O 1
#

Radius of gyration: 34.29 Å; chains: 1; bounding box: 105×52×73 Å

Secondary structure (DSSP, 8-state):
-------------HHHHHHHHHHHHHHHHHHHHHHHHHHHHHHHHTTT-----------TT------STTEEEEEETTSTTPPPEEEEGGGTTSTTEEE--TT---TTTS-GGGTT--PPPPPPP--TT----SSSEEE----SSSPPGGGSHHHHHHHHHH-TT--EEE-